Protein AF-A0A0J7YMT6-F1 (afdb_monomer_lite)

Radius of gyration: 27.45 Å; chains: 1; bounding box: 52×21×80 Å

Sequence (123 aa):
EVRFLPAPNWFGTATLNLTLDDHFNGGIGGFHVSEKVFNVTVQPHNQAPSLNSTHDSFSVLENGALGLGNHINFFDIDAADSDNVTLKFIANYGRFYYSFLPQTNASYASHSLTVYGPYSVKE

Organism: Beta vulgaris subsp. vulgaris (NCBI:txid3555)

pLDDT: mean 80.52, std 10.19, range [39.25, 95.44]

Foldseek 3Di:
DDDDDDDPQDFAKDKDKDKDWPVQVPPPDGTDIDIDIDIDGGDHDFDDKDKDAPDPDDDDDVVGDDDCPPRIDIDGPPDDPLDKDKDKAADPDDADDDDDDPQKDWDDDVRIIIIMGNNDDDD

Structure (mmCIF, N/CA/C/O backbone):
data_AF-A0A0J7YMT6-F1
#
_entry.id   AF-A0A0J7YMT6-F1
#
loop_
_atom_site.group_PDB
_atom_site.id
_atom_site.type_symbol
_atom_site.label_atom_id
_atom_site.label_alt_id
_atom_site.label_comp_id
_atom_site.label_asym_id
_atom_site.label_entity_id
_atom_site.label_seq_id
_atom_site.pdbx_PDB_ins_code
_atom_site.Cartn_x
_atom_site.Cartn_y
_atom_site.Cartn_z
_atom_site.occupancy
_atom_site.B_iso_or_equiv
_atom_site.auth_seq_id
_atom_site.auth_comp_id
_atom_site.auth_asym_id
_atom_site.auth_atom_id
_atom_site.pdbx_PDB_model_num
ATOM 1 N N . GLU A 1 1 ? 4.339 9.058 -34.263 1.00 74.00 1 GLU A N 1
ATOM 2 C CA . GLU A 1 1 ? 4.447 9.185 -32.794 1.00 74.00 1 GLU A CA 1
ATOM 3 C C . GLU A 1 1 ? 4.756 7.804 -32.231 1.00 74.00 1 GLU A C 1
ATOM 5 O O . GLU A 1 1 ? 4.113 6.855 -32.662 1.00 74.00 1 GLU A O 1
ATOM 10 N N . VAL A 1 2 ? 5.750 7.672 -31.351 1.00 78.06 2 VAL A N 1
ATOM 11 C CA . VAL A 1 2 ? 6.051 6.414 -30.643 1.00 78.06 2 VAL A CA 1
ATOM 12 C C . VAL A 1 2 ? 5.599 6.590 -29.199 1.00 78.06 2 VAL A C 1
ATOM 14 O O . VAL A 1 2 ? 5.946 7.591 -28.577 1.00 78.06 2 VAL A O 1
ATOM 17 N N . ARG A 1 3 ? 4.813 5.645 -28.676 1.00 84.19 3 ARG A N 1
ATOM 18 C CA . ARG A 1 3 ? 4.291 5.683 -27.303 1.00 84.19 3 ARG A CA 1
ATOM 19 C C . ARG A 1 3 ? 4.832 4.503 -26.505 1.00 84.19 3 ARG A C 1
ATOM 21 O O . ARG A 1 3 ? 4.755 3.369 -26.967 1.00 84.19 3 ARG A O 1
ATOM 28 N N . PHE A 1 4 ? 5.338 4.779 -25.307 1.00 85.94 4 PHE A N 1
ATOM 29 C CA . PHE A 1 4 ? 5.678 3.770 -24.307 1.00 85.94 4 PHE A CA 1
ATOM 30 C C . PHE A 1 4 ? 4.577 3.759 -23.243 1.00 85.94 4 PHE A C 1
ATOM 32 O O . PHE A 1 4 ? 4.341 4.773 -22.590 1.00 85.94 4 PHE A O 1
ATOM 39 N N . LEU A 1 5 ? 3.880 2.631 -23.114 1.00 89.94 5 LEU A N 1
ATOM 40 C CA . LEU A 1 5 ? 2.797 2.430 -22.153 1.00 89.94 5 LEU A CA 1
ATOM 41 C C . LEU A 1 5 ? 3.201 1.271 -21.232 1.00 89.94 5 LEU A C 1
ATOM 43 O O . LEU A 1 5 ? 3.007 0.114 -21.611 1.00 89.94 5 LEU A O 1
ATOM 47 N N . PRO A 1 6 ? 3.825 1.547 -20.073 1.00 89.38 6 PRO A N 1
ATOM 48 C CA . PRO A 1 6 ? 4.151 0.498 -19.118 1.00 89.38 6 PRO A CA 1
ATOM 49 C C . PRO A 1 6 ? 2.868 -0.141 -18.568 1.00 89.38 6 PRO A C 1
ATOM 51 O O . PRO A 1 6 ? 1.796 0.470 -18.579 1.00 89.38 6 PRO A O 1
ATOM 54 N N . ALA A 1 7 ? 2.977 -1.379 -18.078 1.00 91.12 7 ALA A N 1
ATOM 55 C CA . ALA A 1 7 ? 1.876 -2.008 -17.356 1.00 91.12 7 ALA A CA 1
ATOM 56 C C . ALA A 1 7 ? 1.510 -1.171 -16.111 1.00 91.12 7 ALA A C 1
ATOM 58 O O . ALA A 1 7 ? 2.384 -0.492 -15.560 1.00 91.12 7 ALA A O 1
ATOM 59 N N . PRO A 1 8 ? 0.249 -1.215 -15.642 1.00 87.94 8 PRO A N 1
ATOM 60 C CA . PRO A 1 8 ? -0.127 -0.557 -14.397 1.00 87.94 8 PRO A CA 1
ATOM 61 C C . PRO A 1 8 ? 0.828 -0.933 -13.256 1.00 87.94 8 PRO A C 1
ATOM 63 O O . PRO A 1 8 ? 1.137 -2.110 -13.073 1.00 87.94 8 PRO A O 1
ATOM 66 N N . ASN A 1 9 ? 1.279 0.072 -12.500 1.00 83.38 9 ASN A N 1
ATOM 67 C CA . ASN A 1 9 ? 2.174 -0.057 -11.338 1.00 83.38 9 ASN A CA 1
ATOM 68 C C . ASN A 1 9 ? 3.594 -0.570 -11.654 1.00 83.38 9 ASN A C 1
ATOM 70 O O . ASN A 1 9 ? 4.366 -0.866 -10.746 1.00 83.38 9 ASN A O 1
ATOM 74 N N . TRP A 1 10 ? 3.977 -0.653 -12.933 1.00 89.81 10 TRP A N 1
ATOM 75 C CA . TRP A 1 10 ? 5.355 -0.958 -13.307 1.00 89.81 10 TRP A CA 1
ATOM 76 C C . TRP A 1 10 ? 6.258 0.263 -13.109 1.00 89.81 10 TRP A C 1
ATOM 78 O O . TRP A 1 10 ? 5.970 1.352 -13.607 1.00 89.81 10 TRP A O 1
ATOM 88 N N . PHE A 1 11 ? 7.390 0.052 -12.445 1.00 90.06 11 PHE A N 1
ATOM 89 C CA . PHE A 1 11 ? 8.487 1.007 -12.318 1.00 90.06 11 PHE A CA 1
ATOM 90 C C . PHE A 1 11 ? 9.805 0.330 -12.706 1.00 90.06 11 PHE A C 1
ATOM 92 O O . PHE A 1 11 ? 9.946 -0.891 -12.621 1.00 90.06 11 PHE A O 1
ATOM 99 N N . GLY A 1 12 ? 10.779 1.120 -13.153 1.00 92.06 12 GLY A N 1
ATOM 100 C CA . GLY A 1 12 ? 12.068 0.614 -13.618 1.00 92.06 12 GLY A CA 1
ATOM 101 C C . GLY A 1 12 ? 12.535 1.266 -14.912 1.00 92.06 12 GLY A C 1
ATOM 102 O O . GLY A 1 12 ? 11.988 2.270 -15.367 1.00 92.06 12 GLY A O 1
ATOM 103 N N . THR A 1 13 ? 13.580 0.698 -15.511 1.00 95.44 13 THR A N 1
ATOM 104 C CA . THR A 1 13 ? 14.177 1.223 -16.745 1.00 95.44 13 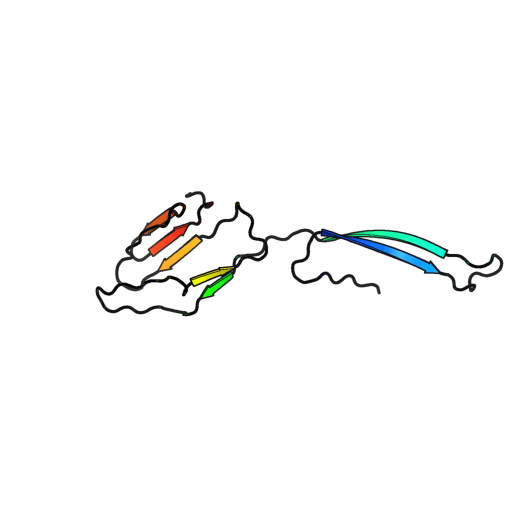THR A CA 1
ATOM 105 C C . THR A 1 13 ? 13.865 0.307 -17.921 1.00 95.44 13 THR A C 1
ATOM 107 O O . THR A 1 13 ? 14.175 -0.881 -17.884 1.00 95.44 13 THR A O 1
ATOM 110 N N . ALA A 1 14 ? 13.274 0.871 -18.972 1.00 94.00 14 ALA A N 1
ATOM 111 C CA . ALA A 1 14 ? 13.071 0.222 -20.259 1.00 94.00 14 ALA A CA 1
ATOM 112 C C . ALA A 1 14 ? 14.101 0.741 -21.269 1.00 94.00 14 ALA A C 1
ATOM 114 O O . ALA A 1 14 ? 14.314 1.949 -21.385 1.00 94.00 14 ALA A O 1
ATOM 115 N N . THR A 1 15 ? 14.723 -0.165 -22.018 1.00 93.94 15 THR A N 1
ATOM 116 C CA . THR A 1 15 ? 15.665 0.180 -23.088 1.00 93.94 15 THR A CA 1
ATOM 117 C C . THR A 1 15 ? 14.965 0.067 -24.437 1.00 93.94 15 THR A C 1
ATOM 119 O O . THR A 1 15 ? 14.439 -0.986 -24.790 1.00 93.94 15 THR A O 1
ATOM 122 N N . LEU A 1 16 ? 14.960 1.161 -25.194 1.00 90.62 16 LEU A N 1
ATOM 123 C CA . LEU A 1 16 ? 14.404 1.254 -26.538 1.00 90.62 16 LEU A CA 1
ATOM 124 C C . LEU A 1 16 ? 15.553 1.320 -27.546 1.00 90.62 16 LEU A C 1
ATOM 126 O O . LEU A 1 16 ? 16.364 2.244 -27.486 1.00 90.62 16 LEU A O 1
ATOM 130 N N . ASN A 1 17 ? 15.606 0.365 -28.475 1.00 92.56 17 ASN A N 1
ATOM 131 C CA . ASN A 1 17 ? 16.487 0.437 -29.638 1.00 92.56 17 ASN A CA 1
ATOM 132 C C . ASN A 1 17 ? 15.691 0.967 -30.836 1.00 92.56 17 ASN A C 1
ATOM 134 O O . ASN A 1 17 ? 14.697 0.362 -31.237 1.00 92.56 17 ASN A O 1
ATOM 138 N N . LEU A 1 18 ? 16.104 2.109 -31.376 1.00 90.12 18 LEU A N 1
ATOM 139 C CA . LEU A 1 18 ? 15.541 2.696 -32.581 1.00 90.12 18 LEU A CA 1
ATOM 140 C C . LEU A 1 18 ? 16.470 2.397 -33.751 1.00 90.12 18 LEU A C 1
ATOM 142 O O . LEU A 1 18 ? 17.584 2.913 -33.795 1.00 90.12 18 LEU A O 1
ATOM 146 N N . THR A 1 19 ? 15.969 1.638 -34.716 1.00 91.12 19 THR A N 1
ATOM 147 C CA . THR A 1 19 ? 16.626 1.423 -36.003 1.00 91.12 19 THR A CA 1
ATOM 148 C C . THR A 1 19 ? 15.957 2.318 -37.041 1.00 91.12 19 THR A C 1
ATOM 150 O O . THR A 1 19 ? 14.741 2.259 -37.232 1.00 91.12 19 THR A O 1
ATOM 153 N N . LEU A 1 20 ? 16.742 3.178 -37.682 1.00 86.94 20 LEU A N 1
ATOM 154 C CA . LEU A 1 20 ? 16.335 3.995 -38.815 1.00 86.94 20 LEU A CA 1
ATOM 155 C C . LEU A 1 20 ? 16.964 3.398 -40.073 1.00 86.94 20 LEU A C 1
ATOM 157 O O . LEU A 1 20 ? 18.186 3.309 -40.157 1.00 86.94 20 LEU A O 1
ATOM 161 N N . ASP A 1 21 ? 16.130 3.005 -41.024 1.00 87.19 21 ASP A N 1
ATOM 162 C CA . ASP A 1 21 ? 16.534 2.422 -42.301 1.00 87.19 21 ASP A CA 1
ATOM 163 C C . ASP A 1 21 ? 16.014 3.326 -43.424 1.00 87.19 21 ASP A C 1
ATOM 165 O O . ASP A 1 21 ? 14.833 3.688 -43.442 1.00 87.19 21 ASP A O 1
ATOM 169 N N . ASP A 1 22 ? 16.904 3.745 -44.326 1.00 85.38 22 ASP A N 1
ATOM 170 C CA . ASP A 1 22 ? 16.558 4.622 -45.445 1.00 85.38 22 ASP A CA 1
ATOM 171 C C . ASP A 1 22 ? 15.948 3.883 -46.649 1.00 85.38 22 ASP A C 1
ATOM 173 O O . ASP A 1 22 ? 15.589 4.529 -47.636 1.00 85.38 22 ASP A O 1
ATOM 177 N N . HIS A 1 23 ? 15.784 2.556 -46.574 1.00 81.50 23 HIS A N 1
ATOM 178 C CA . HIS A 1 23 ? 15.162 1.695 -47.584 1.00 81.50 23 HIS A CA 1
ATOM 179 C C . HIS A 1 23 ? 15.707 1.949 -49.005 1.00 81.50 23 HIS A C 1
ATOM 181 O O . HIS A 1 23 ? 14.956 1.895 -49.980 1.00 81.50 23 HIS A O 1
ATOM 187 N N . PHE A 1 24 ? 17.009 2.231 -49.141 1.00 73.25 24 PHE A N 1
ATOM 188 C CA . PHE A 1 24 ? 17.668 2.573 -50.416 1.00 73.25 24 PHE A CA 1
ATOM 189 C C . PHE A 1 24 ? 17.207 3.894 -51.056 1.00 73.25 24 PHE A C 1
ATOM 191 O O . PHE A 1 24 ? 17.513 4.165 -52.219 1.00 73.25 24 PHE A O 1
ATOM 198 N N . ASN A 1 25 ? 16.501 4.750 -50.319 1.00 68.62 25 ASN A N 1
ATOM 199 C CA . ASN A 1 25 ? 15.936 5.991 -50.846 1.00 68.62 25 ASN A CA 1
ATOM 200 C C . ASN A 1 25 ? 16.876 7.209 -50.677 1.00 68.62 25 ASN A C 1
ATOM 202 O O . ASN A 1 25 ? 16.473 8.339 -50.948 1.00 68.62 25 ASN A O 1
ATOM 206 N N . GLY A 1 26 ? 18.121 6.995 -50.226 1.00 62.62 26 GLY A N 1
ATOM 207 C CA . GLY A 1 26 ? 19.093 8.038 -49.859 1.00 62.62 26 GLY A CA 1
ATOM 208 C C . GLY A 1 26 ? 19.958 8.618 -50.991 1.00 62.62 26 GLY A C 1
ATOM 209 O O . GLY A 1 26 ? 20.763 9.514 -50.742 1.00 62.62 26 GLY A O 1
ATOM 210 N N . GLY A 1 27 ? 19.809 8.155 -52.237 1.00 68.31 27 GLY A N 1
ATOM 211 C CA . GLY A 1 27 ? 20.664 8.570 -53.360 1.00 68.31 27 GLY A CA 1
ATOM 212 C C . GLY A 1 27 ? 21.949 7.735 -53.502 1.00 68.31 27 GLY A C 1
ATOM 213 O O . GLY A 1 27 ? 22.024 6.602 -53.033 1.00 68.31 27 GLY A O 1
ATOM 214 N N . ILE A 1 28 ? 22.954 8.257 -54.219 1.00 62.41 28 ILE A N 1
ATOM 215 C CA . ILE A 1 28 ? 24.202 7.531 -54.537 1.00 62.41 28 ILE A CA 1
ATOM 216 C C . ILE A 1 28 ? 24.968 7.227 -53.237 1.00 62.41 28 ILE A C 1
ATOM 218 O O . ILE A 1 28 ? 25.449 8.148 -52.586 1.00 62.41 28 ILE A O 1
ATOM 222 N N . GLY A 1 29 ? 25.108 5.947 -52.877 1.00 67.00 29 GLY A N 1
ATOM 223 C CA . GLY A 1 29 ? 25.833 5.528 -51.666 1.00 67.00 29 GLY A CA 1
ATOM 224 C C . GLY A 1 29 ? 25.418 4.170 -51.093 1.00 67.00 29 GLY A C 1
ATOM 225 O O . GLY A 1 29 ? 26.217 3.538 -50.411 1.00 67.00 29 GLY A O 1
ATOM 226 N N . GLY A 1 30 ? 24.227 3.674 -51.443 1.00 66.50 30 GLY A N 1
ATOM 227 C CA . GLY A 1 30 ? 23.732 2.369 -50.992 1.00 66.50 30 GLY A CA 1
ATOM 228 C C . GLY A 1 30 ? 22.837 2.455 -49.752 1.00 66.50 30 GLY A C 1
ATOM 229 O O . GLY A 1 30 ? 22.328 3.518 -49.420 1.00 66.50 30 GLY A O 1
ATOM 230 N N . PHE A 1 31 ? 22.612 1.299 -49.131 1.00 73.81 31 PHE A N 1
ATOM 231 C CA . PHE A 1 31 ? 21.758 1.089 -47.958 1.00 73.81 31 PHE A CA 1
ATOM 232 C C . PHE A 1 31 ? 22.377 1.681 -46.687 1.00 73.81 31 PHE A C 1
ATOM 234 O O . PHE A 1 31 ? 23.509 1.319 -46.353 1.00 73.81 31 PHE A O 1
ATOM 241 N N . HIS A 1 32 ? 21.639 2.520 -45.951 1.00 81.62 32 HIS A N 1
ATOM 242 C CA . HIS A 1 32 ? 22.091 3.028 -44.654 1.00 81.62 32 HIS A CA 1
ATOM 243 C C . HIS A 1 32 ? 21.124 2.673 -43.527 1.00 81.62 32 HIS A C 1
ATOM 245 O O . HIS A 1 32 ? 19.933 2.975 -43.572 1.00 81.62 32 HIS A O 1
ATOM 251 N N . VAL A 1 33 ? 21.694 2.110 -42.461 1.00 86.31 33 VAL A N 1
ATOM 252 C CA . VAL A 1 33 ? 21.009 1.857 -41.194 1.00 86.31 33 VAL A CA 1
ATOM 253 C C . VAL A 1 33 ? 21.695 2.655 -40.098 1.00 86.31 33 VAL A C 1
ATOM 255 O O . VAL A 1 33 ? 22.921 2.649 -39.983 1.00 86.31 33 VAL A O 1
ATOM 258 N N . SER A 1 34 ? 20.901 3.338 -39.280 1.00 88.75 34 SER A N 1
ATOM 259 C CA . SER A 1 34 ? 21.353 4.004 -38.064 1.00 88.75 34 SER A CA 1
ATOM 260 C C . SER A 1 34 ? 20.627 3.421 -36.864 1.00 88.75 34 SER A C 1
ATOM 262 O O . SER A 1 34 ? 19.410 3.258 -36.889 1.00 88.75 34 SER A O 1
ATOM 264 N N . GLU A 1 35 ? 21.367 3.127 -35.802 1.00 93.12 35 GLU A N 1
ATOM 265 C CA . GLU A 1 35 ? 20.805 2.642 -34.548 1.00 93.12 35 GLU A CA 1
ATOM 266 C C . GLU A 1 35 ? 20.996 3.675 -33.444 1.00 93.12 35 GLU A C 1
ATOM 268 O O . GLU A 1 35 ? 22.038 4.331 -33.343 1.00 93.12 35 GLU A O 1
ATOM 273 N N . LYS A 1 36 ? 19.985 3.813 -32.588 1.00 92.56 36 LYS A N 1
ATOM 274 C CA . LYS A 1 36 ? 20.068 4.649 -31.399 1.00 92.56 36 LYS A CA 1
ATOM 275 C C . LYS A 1 36 ? 19.346 4.010 -30.228 1.00 92.56 36 LYS A C 1
ATOM 277 O O . LYS A 1 36 ? 18.167 3.683 -30.307 1.00 92.56 36 LYS A O 1
ATOM 282 N N . VAL A 1 37 ? 20.055 3.921 -29.110 1.00 93.00 37 VAL A N 1
ATOM 283 C CA . VAL A 1 37 ? 19.520 3.395 -27.857 1.00 93.00 37 VAL A CA 1
ATOM 284 C C . VAL A 1 37 ? 19.059 4.543 -26.964 1.00 93.00 37 VAL A C 1
ATOM 286 O O . VAL A 1 37 ? 19.771 5.533 -26.784 1.00 93.00 37 VAL A O 1
ATOM 289 N N . PHE A 1 38 ? 17.873 4.397 -26.385 1.00 91.56 38 PHE A N 1
ATOM 290 C CA . PHE A 1 38 ? 17.310 5.306 -25.395 1.00 91.56 38 PHE A CA 1
ATOM 291 C C . PHE A 1 38 ? 16.870 4.516 -24.168 1.00 91.56 38 PHE A C 1
ATOM 293 O O . PHE A 1 38 ? 16.248 3.466 -24.296 1.00 91.56 38 PHE A O 1
ATOM 300 N N . ASN A 1 39 ? 17.142 5.046 -22.979 1.00 94.19 39 ASN A N 1
ATOM 301 C CA . ASN A 1 39 ? 16.612 4.497 -21.736 1.00 94.19 39 ASN A CA 1
ATOM 302 C C . ASN A 1 39 ? 15.450 5.365 -21.256 1.00 94.19 39 ASN A C 1
ATOM 304 O O . ASN A 1 39 ? 15.570 6.588 -21.185 1.00 94.19 39 ASN A O 1
ATOM 308 N N . VAL A 1 40 ? 14.337 4.723 -20.920 1.00 92.38 40 VAL A N 1
ATOM 309 C CA . VAL A 1 40 ? 13.160 5.341 -20.312 1.00 92.38 40 VAL A CA 1
ATOM 310 C C . VAL A 1 40 ? 13.068 4.835 -18.884 1.00 92.38 40 VAL A C 1
ATOM 312 O O . VAL A 1 40 ? 12.863 3.644 -18.666 1.00 92.38 40 VAL A O 1
ATOM 315 N N . THR A 1 41 ? 13.225 5.727 -17.912 1.00 93.56 41 THR A N 1
ATOM 316 C CA . THR A 1 41 ? 13.083 5.383 -16.495 1.00 93.56 41 THR A CA 1
ATOM 317 C C . THR A 1 41 ? 11.720 5.828 -15.988 1.00 93.56 41 THR A C 1
ATOM 319 O O . THR A 1 41 ? 11.391 7.012 -16.036 1.00 93.56 41 THR A O 1
ATOM 322 N N . VAL A 1 42 ? 10.947 4.876 -15.472 1.00 92.38 42 VAL A N 1
ATOM 323 C CA . VAL A 1 42 ? 9.708 5.115 -14.732 1.00 92.38 42 VAL A CA 1
ATOM 324 C C . VAL A 1 42 ? 10.044 5.065 -13.249 1.00 92.38 42 VAL A C 1
ATOM 326 O O . VAL A 1 42 ? 10.508 4.042 -12.746 1.00 92.38 42 VAL A O 1
ATOM 329 N N . GLN A 1 43 ? 9.859 6.195 -12.571 1.00 89.94 43 GLN A N 1
ATOM 330 C CA . GLN A 1 43 ? 10.111 6.305 -11.137 1.00 89.94 43 GLN A CA 1
ATOM 331 C C . GLN A 1 43 ? 9.016 5.571 -10.351 1.00 89.94 43 GLN A C 1
ATOM 333 O O . GLN A 1 43 ? 7.851 5.646 -10.752 1.00 89.94 43 GLN A O 1
ATOM 338 N N . PRO A 1 44 ? 9.359 4.888 -9.245 1.00 84.75 44 PRO A N 1
ATOM 339 C CA . PRO A 1 44 ? 8.352 4.372 -8.330 1.00 84.75 44 PRO A CA 1
ATOM 340 C C . PRO A 1 44 ? 7.585 5.541 -7.703 1.00 84.75 44 PRO A C 1
ATOM 342 O O . PRO A 1 44 ? 8.152 6.601 -7.428 1.00 84.75 44 PRO A O 1
ATOM 345 N N . HIS A 1 45 ? 6.291 5.347 -7.480 1.00 86.12 45 HIS A N 1
ATOM 346 C CA . HIS A 1 45 ? 5.436 6.315 -6.811 1.00 86.12 45 HIS A CA 1
ATOM 347 C C . HIS A 1 45 ? 4.662 5.590 -5.720 1.00 86.12 45 HIS A C 1
ATOM 349 O O . HIS A 1 45 ? 3.852 4.734 -6.057 1.00 86.12 45 HIS A O 1
ATOM 355 N N . ASN A 1 46 ? 4.874 5.997 -4.465 1.00 84.69 46 ASN A N 1
ATOM 356 C CA . ASN A 1 46 ? 4.211 5.408 -3.305 1.00 84.69 46 ASN A CA 1
ATOM 357 C C . ASN A 1 46 ? 2.690 5.389 -3.494 1.00 84.69 46 ASN A C 1
ATOM 359 O O . ASN A 1 46 ? 2.079 6.454 -3.665 1.00 84.69 46 ASN A O 1
ATOM 363 N N . GLN A 1 47 ? 2.073 4.216 -3.462 1.00 84.62 47 GLN A N 1
ATOM 364 C CA . GLN A 1 47 ? 0.626 4.080 -3.533 1.00 84.62 47 GLN A CA 1
ATOM 365 C C . GLN A 1 47 ? 0.045 4.076 -2.117 1.00 84.62 47 GLN A C 1
ATOM 367 O O . GLN A 1 47 ? 0.736 3.884 -1.123 1.00 84.62 47 GLN A O 1
ATOM 372 N N . ALA A 1 48 ? -1.214 4.498 -2.003 1.00 83.69 48 ALA A N 1
ATOM 373 C CA . ALA A 1 48 ? -1.885 4.506 -0.713 1.00 83.69 48 ALA A CA 1
ATOM 374 C C . ALA A 1 48 ? -2.491 3.120 -0.462 1.00 83.69 48 ALA A C 1
ATOM 376 O O . ALA A 1 48 ? -3.053 2.538 -1.401 1.00 83.69 48 ALA A O 1
ATOM 377 N N . PRO A 1 49 ? -2.510 2.647 0.793 1.00 87.50 49 PRO A N 1
ATOM 378 C CA . PRO A 1 49 ? -3.147 1.388 1.114 1.00 87.50 49 PRO A CA 1
ATOM 379 C C . PRO A 1 49 ? -4.649 1.485 0.857 1.00 87.50 49 PRO A C 1
ATOM 381 O O . PRO A 1 49 ? -5.309 2.485 1.155 1.00 87.50 49 PRO A O 1
ATOM 384 N N . SER A 1 50 ? -5.211 0.403 0.335 1.00 87.12 50 SER A N 1
ATOM 385 C CA . SER A 1 50 ? -6.645 0.243 0.126 1.00 87.12 50 SER A CA 1
ATOM 386 C C . SER A 1 50 ? -7.261 -0.590 1.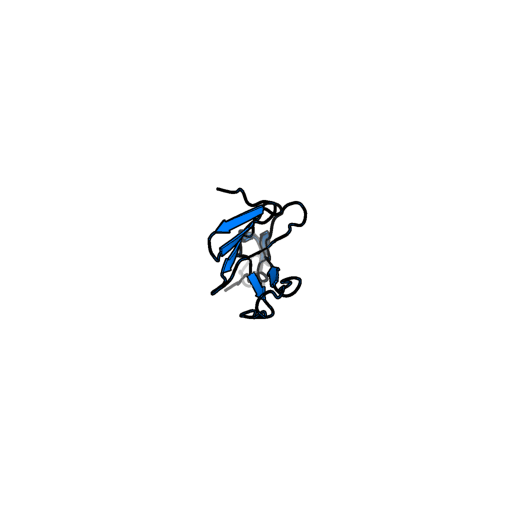249 1.00 87.12 50 SER A C 1
ATOM 388 O O . SER A 1 50 ? -6.730 -1.631 1.643 1.00 87.12 50 SER A O 1
ATOM 390 N N . LEU A 1 51 ? -8.397 -0.125 1.774 1.00 86.06 51 LEU A N 1
ATOM 391 C CA . LEU A 1 51 ? -9.232 -0.884 2.701 1.00 86.06 51 LEU A CA 1
ATOM 392 C C . LEU A 1 51 ? -10.243 -1.703 1.897 1.00 86.06 51 LEU A C 1
ATOM 394 O O . LEU A 1 51 ? -11.051 -1.145 1.157 1.00 86.06 51 LEU A O 1
ATOM 398 N N . ASN A 1 52 ? -10.240 -3.013 2.103 1.00 85.44 52 ASN A N 1
ATOM 399 C CA . ASN A 1 52 ? -11.277 -3.909 1.625 1.00 85.44 52 ASN A CA 1
ATOM 400 C C . ASN A 1 52 ? -12.108 -4.392 2.820 1.00 85.44 52 ASN A C 1
ATOM 402 O O . ASN A 1 52 ? -11.645 -5.198 3.633 1.00 85.44 52 ASN A O 1
ATOM 406 N N . SER A 1 53 ? -13.330 -3.872 2.934 1.00 85.88 53 SER A N 1
ATOM 407 C CA . SER A 1 53 ? -14.290 -4.286 3.954 1.00 85.88 53 SER A CA 1
ATOM 408 C C . SER A 1 53 ? -15.468 -4.998 3.309 1.00 85.88 53 SER A C 1
ATOM 410 O O . SER A 1 53 ? -15.992 -4.566 2.287 1.00 85.88 53 SER A O 1
ATOM 412 N N . THR A 1 54 ? -15.927 -6.070 3.946 1.00 84.69 54 THR A N 1
ATOM 413 C CA . THR A 1 54 ? -17.165 -6.762 3.540 1.00 84.69 54 THR A CA 1
ATOM 414 C C . THR A 1 54 ? -18.432 -6.030 3.991 1.00 84.69 54 THR A C 1
ATOM 416 O O . THR A 1 54 ? -19.523 -6.383 3.550 1.00 84.69 54 THR A O 1
ATOM 419 N N . HIS A 1 55 ? -18.298 -5.042 4.882 1.00 84.69 55 HIS A N 1
ATOM 420 C CA . HIS A 1 55 ? -19.407 -4.309 5.489 1.00 84.69 55 HIS A CA 1
ATOM 421 C C . HIS A 1 55 ? -19.064 -2.826 5.670 1.00 84.69 55 HIS A C 1
ATOM 423 O O . HIS A 1 55 ? -17.954 -2.487 6.086 1.00 84.69 55 HIS A O 1
ATOM 429 N N . ASP A 1 56 ? -20.045 -1.950 5.453 1.00 83.00 56 ASP A N 1
ATOM 430 C CA . ASP A 1 56 ? -19.910 -0.509 5.723 1.00 83.00 56 ASP A CA 1
ATOM 431 C C . ASP A 1 56 ? -20.082 -0.174 7.211 1.00 83.00 56 ASP A C 1
ATOM 433 O O . ASP A 1 56 ? -19.599 0.843 7.705 1.00 83.00 56 ASP A O 1
ATOM 437 N N . SE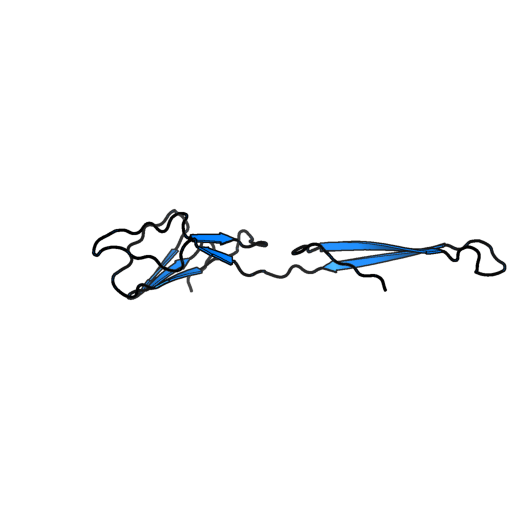R A 1 57 ? -20.798 -1.028 7.945 1.00 83.88 57 SER A N 1
ATOM 438 C CA . SER A 1 57 ? -21.021 -0.880 9.379 1.00 83.88 57 SER A CA 1
ATOM 439 C C . SER A 1 57 ? -21.261 -2.230 10.038 1.00 83.88 57 SER A C 1
ATOM 441 O O . SER A 1 57 ? -21.671 -3.196 9.394 1.00 83.88 57 SER A O 1
ATOM 443 N N . PHE A 1 58 ? -21.021 -2.278 11.344 1.00 83.88 58 PHE A N 1
ATOM 444 C CA . PHE A 1 58 ? -21.299 -3.445 12.163 1.00 83.88 58 PHE A CA 1
ATOM 445 C C . PHE A 1 58 ? -22.259 -3.065 13.287 1.00 83.88 58 PHE A C 1
ATOM 447 O O . PHE A 1 58 ? -22.111 -2.016 13.914 1.00 83.88 58 PHE A O 1
ATOM 454 N N . SER A 1 59 ? -23.219 -3.942 13.569 1.00 85.19 59 SER A N 1
ATOM 455 C CA . SER A 1 59 ? -24.116 -3.832 14.718 1.00 85.19 59 SER A CA 1
ATOM 456 C C . SER A 1 59 ? -23.929 -5.034 15.629 1.00 85.19 59 SER A C 1
ATOM 458 O O . SER A 1 59 ? -23.858 -6.168 15.158 1.00 85.19 59 SER A O 1
ATOM 460 N N . VAL A 1 60 ? -23.908 -4.794 16.931 1.00 85.19 60 VAL A N 1
ATOM 461 C CA . VAL A 1 60 ? -23.865 -5.840 17.948 1.00 85.19 60 VAL A CA 1
ATOM 462 C C . VAL A 1 60 ? -24.940 -5.546 18.986 1.00 85.19 60 VAL A C 1
ATOM 464 O O . VAL A 1 60 ? -25.254 -4.383 19.244 1.00 85.19 60 VAL A O 1
ATOM 467 N N . LEU A 1 61 ? -25.535 -6.597 19.550 1.00 85.94 61 LEU A N 1
ATOM 468 C CA . LEU A 1 61 ? -26.433 -6.452 20.693 1.00 85.94 61 LEU A CA 1
ATOM 469 C C . LEU A 1 61 ? -25.677 -5.847 21.881 1.00 85.94 61 LEU A C 1
ATOM 471 O O . LEU A 1 61 ? -24.453 -5.974 21.983 1.00 85.94 61 LEU A O 1
ATOM 475 N N . GLU A 1 62 ? -26.406 -5.218 22.801 1.00 81.62 62 GLU A N 1
ATOM 476 C CA . GLU A 1 62 ? -25.801 -4.758 24.049 1.00 81.62 62 GLU A CA 1
ATOM 477 C C . GLU A 1 62 ? -25.103 -5.921 24.769 1.00 81.62 62 GLU A C 1
ATOM 479 O O . GLU A 1 62 ? -25.612 -7.042 24.816 1.00 81.62 62 GLU A O 1
ATOM 484 N N . ASN A 1 63 ? -23.902 -5.661 25.290 1.00 79.94 63 ASN A N 1
ATOM 485 C CA . ASN A 1 63 ? -23.034 -6.660 25.925 1.00 79.94 63 ASN A CA 1
ATOM 486 C C . ASN A 1 63 ? -22.607 -7.834 25.019 1.00 79.94 63 ASN A C 1
ATOM 488 O O . ASN A 1 63 ? -22.010 -8.796 25.503 1.00 79.94 63 ASN A O 1
ATOM 492 N N . GLY A 1 64 ? -2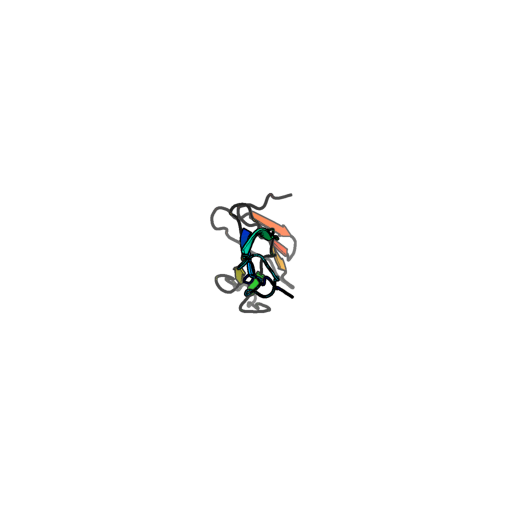2.879 -7.769 23.714 1.00 78.12 64 GLY A N 1
ATOM 493 C CA . GLY A 1 64 ? -22.361 -8.716 22.738 1.00 78.12 64 GLY A CA 1
ATOM 494 C C . GLY A 1 64 ? -20.920 -8.394 22.334 1.00 78.12 64 GLY A C 1
ATOM 495 O O . GLY A 1 64 ? -20.474 -7.248 22.394 1.00 78.12 64 GLY A O 1
ATOM 496 N N . ALA A 1 65 ? -20.191 -9.416 21.889 1.00 78.06 65 ALA A N 1
ATOM 497 C CA . ALA A 1 65 ? -18.859 -9.263 21.312 1.00 78.06 65 ALA A CA 1
ATOM 498 C C . ALA A 1 65 ? -18.934 -9.273 19.779 1.00 78.06 65 ALA A C 1
ATOM 500 O O . ALA A 1 65 ? -19.651 -10.084 19.194 1.00 78.06 65 ALA A O 1
ATOM 501 N N . LEU A 1 66 ? -18.156 -8.401 19.134 1.00 78.75 66 LEU A N 1
ATOM 502 C CA . LEU A 1 66 ? -17.990 -8.368 17.683 1.00 78.75 66 LEU A CA 1
ATOM 503 C C . LEU A 1 66 ? -16.541 -8.706 17.323 1.00 78.75 66 LEU A C 1
ATOM 505 O O . LEU A 1 66 ? -15.619 -7.973 17.677 1.00 78.75 66 LEU A O 1
ATOM 509 N N . GLY A 1 67 ? -16.344 -9.803 16.594 1.00 78.06 67 GLY A N 1
ATOM 510 C CA . GLY A 1 67 ? -15.053 -10.155 16.009 1.00 78.06 67 GLY A CA 1
ATOM 511 C C . GLY A 1 67 ? -14.900 -9.539 14.621 1.00 78.06 67 GLY A C 1
ATOM 512 O O . GLY A 1 67 ? -15.625 -9.911 13.702 1.00 78.06 67 GLY A O 1
ATOM 513 N N . LEU A 1 68 ? -13.944 -8.623 14.452 1.00 75.19 68 LEU A N 1
ATOM 514 C CA . LEU A 1 68 ? -13.717 -7.966 13.159 1.00 75.19 68 LEU A CA 1
ATOM 515 C C . LEU A 1 68 ? -12.962 -8.849 12.156 1.00 75.19 68 LEU A C 1
ATOM 517 O O . LEU A 1 68 ? -13.233 -8.731 10.971 1.00 75.19 68 LEU A O 1
ATOM 521 N N . GLY A 1 69 ? -12.133 -9.791 12.623 1.00 73.62 69 GLY A N 1
ATOM 522 C CA . GLY A 1 69 ? -11.543 -10.898 11.848 1.00 73.62 69 GLY A CA 1
ATOM 523 C C . GLY A 1 69 ? -11.312 -10.632 10.352 1.00 73.62 69 GLY A C 1
ATOM 524 O O . GLY A 1 69 ? -10.766 -9.604 9.968 1.00 73.62 69 GLY A O 1
ATOM 525 N N . ASN A 1 70 ? -11.779 -11.557 9.509 1.00 72.88 70 ASN A N 1
ATOM 526 C CA . ASN A 1 70 ? -11.633 -11.495 8.047 1.00 72.88 70 ASN A CA 1
ATOM 527 C C . ASN A 1 70 ? -12.540 -10.448 7.372 1.00 72.88 70 ASN A C 1
ATOM 529 O O . ASN A 1 70 ? -12.591 -10.394 6.143 1.00 72.88 70 ASN A O 1
ATOM 533 N N . HIS A 1 71 ? -13.300 -9.654 8.134 1.00 81.25 71 HIS A N 1
ATOM 534 C CA . HIS A 1 71 ? -14.217 -8.672 7.556 1.00 81.25 71 HIS A CA 1
ATOM 535 C C . HIS A 1 71 ? -13.496 -7.421 7.067 1.00 81.25 71 HIS A C 1
ATOM 537 O O . HIS A 1 71 ? -14.059 -6.717 6.232 1.00 81.25 71 HIS A O 1
ATOM 543 N N . ILE A 1 72 ? -12.291 -7.164 7.581 1.00 82.56 72 ILE A N 1
ATOM 544 C CA . ILE A 1 72 ? -11.468 -5.996 7.283 1.00 82.56 72 ILE A CA 1
ATOM 545 C C . ILE A 1 72 ? -10.101 -6.500 6.828 1.00 82.56 72 ILE A C 1
ATOM 547 O O . ILE A 1 72 ? -9.364 -7.095 7.610 1.00 82.56 72 ILE A O 1
ATOM 551 N N . ASN A 1 73 ? -9.765 -6.246 5.568 1.00 81.88 73 ASN A N 1
ATOM 552 C CA . ASN A 1 73 ? -8.472 -6.581 4.986 1.00 81.88 73 ASN A CA 1
ATOM 553 C C . ASN A 1 73 ? -7.885 -5.340 4.314 1.00 81.88 73 ASN A C 1
ATOM 555 O O . ASN A 1 73 ? -8.621 -4.458 3.873 1.00 81.88 73 ASN A O 1
ATOM 559 N N . PHE A 1 74 ? -6.563 -5.289 4.207 1.00 81.75 74 PHE A N 1
ATOM 560 C CA . PHE A 1 74 ? -5.860 -4.199 3.539 1.00 81.75 74 PHE A CA 1
ATOM 561 C C . PHE A 1 74 ? -4.999 -4.754 2.428 1.00 81.75 74 PHE A C 1
ATOM 563 O O . PHE A 1 74 ? -4.495 -5.874 2.519 1.00 81.75 74 PHE A O 1
ATOM 570 N N . PHE A 1 75 ? -4.838 -3.953 1.391 1.00 83.94 75 PHE A N 1
ATOM 571 C CA . PHE A 1 75 ? -3.920 -4.245 0.314 1.00 83.94 75 PHE A CA 1
ATOM 572 C C . PHE A 1 75 ? -3.215 -2.965 -0.088 1.00 83.94 75 PHE A C 1
ATOM 574 O O . PHE A 1 75 ? -3.869 -1.954 -0.349 1.00 83.94 75 PHE A O 1
ATOM 581 N N . ASP A 1 76 ? -1.898 -3.040 -0.157 1.00 86.81 76 ASP A N 1
ATOM 582 C CA . ASP A 1 76 ? -1.069 -2.013 -0.752 1.00 86.81 76 ASP A CA 1
ATOM 583 C C . ASP A 1 76 ? -0.152 -2.686 -1.771 1.00 86.81 76 ASP A C 1
ATOM 585 O O . ASP A 1 76 ? 0.397 -3.759 -1.514 1.00 86.81 76 ASP A O 1
ATOM 589 N N . ILE A 1 77 ? -0.082 -2.115 -2.964 1.00 85.19 77 ILE A N 1
ATOM 590 C CA . ILE A 1 77 ? 0.534 -2.763 -4.123 1.00 85.19 77 ILE A CA 1
ATOM 591 C C . ILE A 1 77 ? 2.051 -2.582 -4.157 1.00 85.19 77 ILE A C 1
ATOM 593 O O . ILE A 1 77 ? 2.747 -3.373 -4.793 1.00 85.19 77 ILE A O 1
ATOM 597 N N . ASP A 1 78 ? 2.556 -1.579 -3.451 1.00 85.44 78 ASP A N 1
ATOM 598 C CA . ASP A 1 78 ? 3.973 -1.304 -3.266 1.0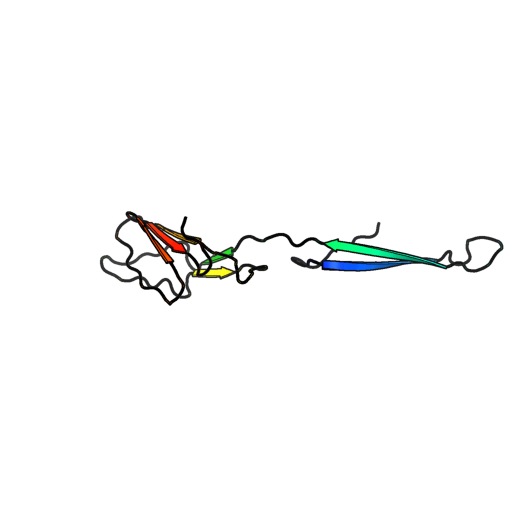0 85.44 78 ASP A CA 1
ATOM 599 C C . ASP A 1 78 ? 4.384 -1.314 -1.787 1.00 85.44 78 ASP A C 1
ATOM 601 O O . ASP A 1 78 ? 5.429 -0.765 -1.447 1.00 85.44 78 ASP A O 1
ATOM 605 N N . ALA A 1 79 ? 3.619 -2.020 -0.938 1.00 85.00 79 ALA A N 1
ATOM 606 C CA . ALA A 1 79 ? 3.963 -2.233 0.467 1.00 85.00 79 ALA A CA 1
ATOM 607 C C . ALA A 1 79 ? 5.401 -2.749 0.642 1.00 85.00 79 ALA A C 1
ATOM 609 O O . ALA A 1 79 ? 5.766 -3.824 0.153 1.00 85.00 79 ALA A O 1
ATOM 610 N N . ALA A 1 80 ? 6.183 -2.013 1.422 1.00 82.81 80 ALA A N 1
ATOM 611 C CA . ALA A 1 80 ? 7.494 -2.396 1.919 1.00 82.81 80 ALA A CA 1
ATOM 612 C C . ALA A 1 80 ? 7.437 -2.833 3.394 1.00 82.81 80 ALA A C 1
ATOM 614 O O . ALA A 1 80 ? 6.530 -2.473 4.143 1.00 82.81 80 ALA A O 1
ATOM 615 N N . ASP A 1 81 ? 8.464 -3.557 3.854 1.00 75.62 81 ASP A N 1
ATOM 616 C CA . ASP A 1 81 ? 8.560 -4.046 5.242 1.00 75.62 81 ASP A CA 1
ATOM 617 C C . ASP A 1 81 ? 8.562 -2.925 6.299 1.00 75.62 81 ASP A C 1
ATOM 619 O O . ASP A 1 81 ? 8.327 -3.189 7.471 1.00 75.62 81 ASP A O 1
ATOM 623 N N . SER A 1 82 ? 8.861 -1.680 5.921 1.00 75.94 82 SER A N 1
ATOM 624 C CA . SER A 1 82 ? 8.839 -0.519 6.822 1.00 75.94 82 SER A CA 1
ATOM 625 C C . SER A 1 82 ? 7.524 0.256 6.803 1.00 75.94 82 SER A C 1
ATOM 627 O O . SER A 1 82 ? 7.377 1.212 7.570 1.00 75.94 82 SER A O 1
ATOM 629 N N . ASP A 1 83 ? 6.595 -0.107 5.923 1.00 78.88 83 ASP A N 1
ATOM 630 C CA . ASP A 1 83 ? 5.358 0.637 5.760 1.00 78.88 83 ASP A CA 1
ATOM 631 C C . ASP A 1 83 ? 4.416 0.386 6.921 1.00 78.88 83 ASP A C 1
ATOM 633 O O . ASP A 1 83 ? 4.456 -0.628 7.628 1.00 78.88 83 ASP A O 1
ATOM 637 N N . ASN A 1 84 ? 3.559 1.370 7.152 1.00 78.94 84 ASN A N 1
ATOM 638 C CA . ASN A 1 84 ? 2.700 1.375 8.307 1.00 78.94 84 ASN A CA 1
ATOM 639 C C . ASN A 1 84 ? 1.252 1.635 7.905 1.00 78.94 84 ASN A C 1
ATOM 641 O O . ASN A 1 84 ? 0.957 2.358 6.957 1.00 78.94 84 ASN A O 1
ATOM 645 N N . VAL A 1 85 ? 0.341 1.014 8.649 1.00 79.81 85 VAL A N 1
ATOM 646 C CA . VAL A 1 85 ? -1.096 1.196 8.480 1.00 79.81 85 VAL A CA 1
ATOM 647 C C . VAL A 1 85 ? -1.669 1.584 9.830 1.00 79.81 85 VAL A C 1
ATOM 649 O O . VAL A 1 85 ? -1.392 0.945 10.848 1.00 79.81 85 VAL A O 1
ATOM 652 N N . THR A 1 86 ? -2.480 2.640 9.830 1.00 83.56 86 THR A N 1
ATOM 653 C CA . THR A 1 86 ? -3.199 3.111 11.013 1.00 83.56 86 THR A CA 1
ATOM 654 C C . THR A 1 86 ? -4.696 2.970 10.786 1.00 83.56 86 THR A C 1
ATOM 656 O O . THR A 1 86 ? -5.232 3.477 9.803 1.00 83.56 86 THR A O 1
ATOM 659 N N . LEU A 1 87 ? -5.383 2.312 11.717 1.00 81.94 87 LEU A N 1
ATOM 660 C CA . LEU A 1 87 ? -6.829 2.110 11.683 1.00 81.94 87 LEU A CA 1
ATOM 661 C C . LEU A 1 87 ? -7.489 2.872 12.806 1.00 81.94 87 LEU A C 1
ATOM 663 O O . LEU A 1 87 ? -7.035 2.797 13.942 1.00 81.94 87 LEU A O 1
ATOM 667 N N . LYS A 1 88 ? -8.597 3.545 12.508 1.00 85.44 88 LYS A N 1
ATOM 668 C CA . LYS A 1 88 ? -9.416 4.216 13.511 1.00 85.44 88 LYS A CA 1
ATOM 669 C C . LYS A 1 88 ? -10.829 3.654 13.495 1.00 85.44 88 LYS A C 1
ATOM 671 O O . LYS A 1 88 ? -11.570 3.844 12.537 1.00 85.44 88 LYS A O 1
ATOM 676 N N . PHE A 1 89 ? -11.206 3.009 14.589 1.00 83.12 89 PHE A N 1
ATOM 677 C CA . PHE A 1 89 ? -12.560 2.541 14.844 1.00 83.12 89 PHE A CA 1
ATOM 678 C C . PHE A 1 89 ? -13.308 3.573 15.677 1.00 83.12 89 PHE A C 1
ATOM 680 O O . PHE A 1 89 ? -12.780 4.062 16.678 1.00 83.12 89 PHE A O 1
ATOM 687 N N . ILE A 1 90 ? -14.539 3.882 15.274 1.00 85.38 90 ILE A N 1
ATOM 688 C CA . ILE A 1 90 ? -15.423 4.817 15.971 1.00 85.38 90 ILE A CA 1
ATOM 689 C C . ILE A 1 90 ? -16.730 4.091 16.267 1.00 85.38 90 ILE A C 1
ATOM 691 O O . ILE A 1 90 ? -17.322 3.491 15.372 1.00 85.38 90 ILE A O 1
ATOM 695 N N . ALA A 1 91 ? -17.171 4.135 17.520 1.00 83.50 91 ALA A N 1
ATOM 696 C CA . ALA A 1 91 ? -18.468 3.608 17.924 1.00 83.50 91 ALA A CA 1
ATOM 697 C C . ALA A 1 91 ? -19.409 4.768 18.255 1.00 83.50 91 ALA A C 1
ATOM 699 O O . ALA A 1 91 ? -19.035 5.674 18.991 1.00 83.50 91 ALA A O 1
ATOM 700 N N . ASN A 1 92 ? -20.649 4.735 17.766 1.00 83.31 92 ASN A N 1
ATOM 701 C CA . ASN A 1 92 ? -21.645 5.742 18.157 1.00 83.31 92 ASN A CA 1
ATOM 702 C C . ASN A 1 92 ? -22.010 5.631 19.648 1.00 83.31 92 ASN A C 1
ATOM 704 O O . ASN A 1 92 ? -22.331 6.631 20.283 1.00 83.31 92 ASN A O 1
ATOM 708 N N . TYR A 1 93 ? -21.932 4.414 20.199 1.00 81.00 93 TYR A N 1
ATOM 709 C CA . TYR A 1 93 ? -22.217 4.088 21.594 1.00 81.00 93 TYR A CA 1
ATOM 710 C C . TYR A 1 93 ? -21.320 2.935 22.063 1.00 81.00 93 TYR A C 1
ATOM 712 O O . TYR A 1 93 ? -20.909 2.097 21.261 1.00 81.00 93 TYR A O 1
ATOM 720 N N . GLY A 1 94 ? -21.064 2.849 23.368 1.00 76.94 94 GLY A N 1
ATOM 721 C CA . GLY A 1 94 ? -20.341 1.728 23.973 1.00 76.94 94 GLY A CA 1
ATOM 722 C C . GLY A 1 94 ? -18.823 1.919 24.041 1.00 76.94 94 GLY A C 1
ATOM 723 O O . GLY A 1 94 ? -18.290 3.008 23.839 1.00 76.94 94 GLY A O 1
ATOM 724 N N . ARG A 1 95 ? -18.110 0.848 24.402 1.00 75.56 95 ARG A N 1
ATOM 725 C CA . ARG A 1 95 ? -16.65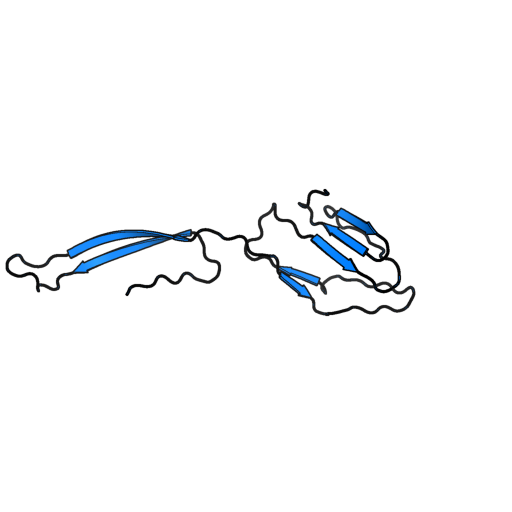8 0.854 24.627 1.00 75.56 95 ARG A CA 1
ATOM 726 C C . ARG A 1 95 ? -15.996 -0.261 23.826 1.00 75.56 95 ARG A C 1
ATOM 728 O O . ARG A 1 95 ? -16.518 -1.369 23.764 1.00 75.56 95 ARG A O 1
ATOM 735 N N . PHE A 1 96 ? -14.821 0.024 23.270 1.00 76.06 96 PHE A N 1
ATOM 736 C CA . PHE A 1 96 ? -13.980 -0.991 22.643 1.00 76.06 96 PHE A CA 1
ATOM 737 C C . PHE A 1 96 ? -13.179 -1.771 23.690 1.00 76.06 96 PHE A C 1
ATOM 739 O O . PHE A 1 96 ? -12.554 -1.179 24.571 1.00 76.06 96 PHE A O 1
ATOM 746 N N . TYR A 1 97 ? -13.157 -3.094 23.538 1.00 70.88 97 TYR A N 1
ATOM 747 C CA . TYR A 1 97 ? -12.231 -4.004 24.208 1.00 70.88 97 TYR A CA 1
ATOM 748 C C . TYR A 1 97 ? -11.390 -4.681 23.125 1.00 70.88 97 TYR A C 1
ATOM 750 O O . TYR A 1 97 ? -11.935 -5.101 22.106 1.00 70.88 97 TYR A O 1
ATOM 758 N N . TYR A 1 98 ? -10.074 -4.758 23.315 1.00 70.12 98 TYR A N 1
ATOM 759 C CA . TYR A 1 98 ? -9.159 -5.333 22.331 1.00 70.12 98 TYR A CA 1
ATOM 760 C C . TYR A 1 98 ? -8.123 -6.241 23.000 1.00 70.12 98 TYR A C 1
ATOM 762 O O . TYR A 1 98 ? -7.768 -6.055 24.163 1.00 70.12 98 TYR A O 1
ATOM 770 N N . SER A 1 99 ? -7.616 -7.203 22.233 1.00 68.06 99 SER A N 1
ATOM 771 C CA . SER A 1 99 ? -6.465 -8.041 22.568 1.00 68.06 99 SER A CA 1
ATOM 772 C C . SER A 1 99 ? -5.567 -8.129 21.340 1.00 68.06 99 SER A C 1
ATOM 774 O O . SER A 1 99 ? -6.067 -8.376 20.243 1.00 68.06 99 SER A O 1
ATOM 776 N N . PHE A 1 100 ? -4.265 -7.919 21.504 1.00 65.19 100 PHE A N 1
ATOM 777 C CA . PHE A 1 100 ? -3.328 -7.908 20.383 1.00 65.19 100 PHE A CA 1
ATOM 778 C C . PHE A 1 100 ? -2.763 -9.293 20.078 1.00 65.19 100 PHE A C 1
ATOM 780 O O . PHE A 1 100 ? -2.521 -10.092 20.982 1.00 65.19 100 PHE A O 1
ATOM 787 N N . LEU A 1 101 ? -2.463 -9.521 18.800 1.00 59.62 101 LEU A N 1
ATOM 788 C CA . LEU A 1 101 ? -1.381 -10.419 18.402 1.00 59.62 101 LEU A CA 1
ATOM 789 C C . LEU A 1 101 ? -0.041 -9.679 18.604 1.00 59.62 101 LEU A C 1
ATOM 791 O O . LEU A 1 101 ? -0.032 -8.444 18.568 1.00 59.62 101 LEU A O 1
ATOM 795 N N . PRO A 1 102 ? 1.090 -10.373 18.837 1.00 58.56 102 PRO A N 1
ATOM 796 C CA . PRO A 1 102 ? 2.380 -9.702 18.981 1.00 58.56 102 PRO A CA 1
ATOM 797 C C . PRO A 1 102 ? 2.646 -8.760 17.794 1.00 58.56 102 PRO A C 1
ATOM 799 O O . PRO A 1 102 ? 2.330 -9.093 16.656 1.00 58.56 102 PRO A O 1
ATOM 802 N N . GLN A 1 103 ? 3.244 -7.598 18.087 1.00 63.31 103 GLN A N 1
ATOM 803 C CA . GLN A 1 103 ? 3.615 -6.539 17.135 1.00 63.31 103 GLN A CA 1
ATOM 804 C C . GLN A 1 103 ? 2.495 -5.597 16.637 1.00 63.31 103 GLN A C 1
ATOM 806 O O . GLN A 1 103 ? 2.615 -5.022 15.566 1.00 63.31 103 GLN A O 1
ATOM 811 N N . THR A 1 104 ? 1.423 -5.362 17.396 1.00 69.56 104 THR A N 1
ATOM 812 C CA . THR A 1 104 ? 0.491 -4.248 17.109 1.00 69.56 104 THR A CA 1
ATOM 813 C C . THR A 1 104 ? 0.340 -3.354 18.333 1.00 69.56 104 THR A C 1
ATOM 815 O O . THR A 1 104 ? 0.278 -3.841 19.461 1.00 69.56 104 THR A O 1
ATOM 818 N N . ASN A 1 105 ? 0.305 -2.039 18.115 1.00 72.44 105 ASN A N 1
ATOM 819 C CA . ASN A 1 105 ? 0.062 -1.056 19.170 1.00 72.44 105 ASN A CA 1
ATOM 820 C C . ASN A 1 105 ? -1.357 -0.491 19.025 1.00 72.44 105 ASN A C 1
ATOM 822 O O . ASN A 1 105 ? -1.889 -0.428 17.921 1.00 72.44 105 ASN A O 1
ATOM 826 N N . ALA A 1 106 ? -1.964 -0.004 20.111 1.00 79.25 106 ALA A N 1
ATOM 827 C CA . ALA A 1 106 ? -3.158 0.839 20.011 1.00 79.25 106 ALA A CA 1
ATOM 828 C C . ALA A 1 106 ? -3.127 2.019 20.977 1.00 79.25 106 ALA A C 1
ATOM 830 O O . ALA A 1 106 ? -2.427 2.030 21.997 1.00 79.25 106 ALA A O 1
ATOM 831 N N . SER A 1 107 ? -3.927 3.021 20.642 1.00 83.31 107 SER A N 1
ATOM 832 C CA . SER A 1 107 ? -4.353 4.081 21.541 1.00 83.31 107 SER A CA 1
ATOM 833 C C . SER A 1 107 ? -5.876 4.066 21.649 1.00 83.31 107 SER A C 1
ATOM 835 O O . SER A 1 107 ? -6.593 3.679 20.725 1.00 83.31 107 SER A O 1
ATOM 837 N N . TYR A 1 108 ? -6.372 4.437 22.824 1.00 79.25 108 TYR A N 1
ATOM 838 C CA . TYR A 1 108 ? -7.793 4.422 23.133 1.00 79.25 108 TYR A CA 1
ATOM 839 C C . TYR A 1 108 ? -8.223 5.794 23.641 1.00 79.25 108 TYR A C 1
ATOM 841 O O . TYR A 1 108 ? -7.559 6.390 24.490 1.00 79.25 108 TYR A O 1
ATOM 849 N N . ALA A 1 109 ? -9.364 6.256 23.145 1.00 78.88 109 ALA A N 1
ATOM 850 C CA . ALA A 1 109 ? -10.086 7.415 23.641 1.00 78.88 109 ALA A CA 1
ATOM 851 C C . ALA A 1 109 ? -11.575 7.063 23.773 1.00 78.88 109 ALA A C 1
ATOM 853 O O . ALA A 1 109 ? -12.019 5.995 23.349 1.00 78.88 109 ALA A O 1
ATOM 854 N N . SER A 1 110 ? -12.367 7.952 24.375 1.00 81.06 110 SER A N 1
ATOM 855 C CA . SER A 1 110 ? -13.819 7.757 24.465 1.00 81.06 110 SER A CA 1
ATOM 856 C C . SER A 1 110 ? -14.395 7.458 23.077 1.00 81.06 110 SER A C 1
ATOM 858 O O . SER A 1 110 ? -14.252 8.277 22.172 1.00 81.06 110 SER A O 1
ATOM 860 N N . HIS A 1 111 ? -14.999 6.276 22.913 1.00 82.50 111 HIS A N 1
ATOM 861 C CA . HIS A 1 111 ? -15.611 5.806 21.663 1.00 82.50 111 HIS A CA 1
ATOM 862 C C . HIS A 1 111 ? -14.674 5.692 20.446 1.00 82.50 111 HIS A C 1
ATOM 864 O O . HIS A 1 111 ? -15.149 5.561 19.319 1.00 82.50 111 HIS A O 1
ATOM 870 N N . SER A 1 112 ? -13.355 5.717 20.650 1.00 86.38 112 SER A N 1
ATOM 871 C CA . SER A 1 112 ? -12.373 5.654 19.568 1.00 86.38 112 SER A CA 1
ATOM 872 C C . SER A 1 112 ? -11.248 4.688 19.918 1.00 86.38 112 SER A C 1
ATOM 874 O O . SER A 1 112 ? -10.622 4.809 20.971 1.00 86.38 112 SER A O 1
ATOM 876 N N . LEU A 1 113 ? -10.949 3.765 19.010 1.00 85.00 113 LEU A N 1
ATOM 877 C CA . LEU A 1 113 ? -9.792 2.875 19.087 1.00 85.00 113 LEU A CA 1
ATOM 878 C C . LEU A 1 113 ? -8.920 3.109 17.857 1.00 85.00 113 LEU A C 1
ATOM 880 O O . LEU A 1 113 ? -9.392 2.931 16.737 1.00 85.00 113 LEU A O 1
ATOM 884 N N . THR A 1 114 ? -7.662 3.484 18.065 1.00 85.75 114 THR A N 1
ATOM 885 C CA . THR A 1 114 ? -6.682 3.614 16.985 1.00 85.75 114 THR A CA 1
ATOM 886 C C . THR A 1 114 ? -5.687 2.472 17.079 1.00 85.75 114 THR A C 1
ATOM 888 O O . THR A 1 114 ? -5.026 2.342 18.103 1.00 85.75 114 THR A O 1
ATOM 891 N N . VAL A 1 115 ? -5.571 1.655 16.037 1.00 83.19 115 VAL A N 1
ATOM 892 C CA . VAL A 1 115 ? -4.636 0.526 15.961 1.00 83.19 115 VAL A CA 1
ATOM 893 C C . VAL A 1 115 ? -3.534 0.859 14.965 1.00 83.19 115 VAL A C 1
ATOM 895 O O . VAL A 1 115 ? -3.803 1.389 13.891 1.00 83.19 115 VAL A O 1
ATOM 898 N N . TYR A 1 116 ? -2.307 0.531 15.336 1.00 80.75 116 TYR A N 1
ATOM 899 C CA . TYR A 1 116 ? -1.096 0.802 14.586 1.00 80.75 116 TYR A CA 1
ATOM 900 C C . TYR A 1 116 ? -0.437 -0.517 14.187 1.00 80.75 116 TYR A C 1
ATOM 902 O O . TYR A 1 116 ? -0.308 -1.429 15.016 1.00 80.75 116 TYR A O 1
ATOM 910 N N . GLY A 1 117 ? -0.011 -0.600 12.928 1.00 72.75 117 GLY A N 1
ATOM 911 C CA . GLY A 1 117 ? 0.799 -1.706 12.438 1.00 72.75 117 GLY A CA 1
ATOM 912 C C . GLY A 1 117 ? 2.158 -1.811 13.153 1.00 72.75 117 GLY A C 1
ATOM 913 O O . GLY A 1 117 ? 2.588 -0.865 13.818 1.00 72.75 117 GLY A O 1
ATOM 914 N N . PRO A 1 118 ? 2.858 -2.946 13.002 1.00 65.19 118 PRO A N 1
ATOM 915 C CA . PRO A 1 118 ? 4.137 -3.240 13.664 1.00 65.19 118 PRO A CA 1
ATOM 916 C C . PRO A 1 118 ? 5.240 -2.199 13.465 1.00 65.19 118 PRO A C 1
ATOM 918 O O . PRO A 1 118 ? 6.092 -2.043 14.338 1.00 65.19 118 PRO A O 1
ATOM 921 N N . TYR A 1 119 ? 5.208 -1.477 12.347 1.00 66.88 119 TYR A N 1
ATOM 922 C CA . TYR A 1 119 ? 6.223 -0.494 11.968 1.00 66.88 119 TYR A CA 1
ATOM 923 C C . TYR A 1 119 ? 5.771 0.961 12.168 1.00 66.88 119 TYR A C 1
ATOM 925 O O . TYR A 1 119 ? 6.516 1.895 11.881 1.00 66.88 119 TYR A O 1
ATOM 933 N N . SER A 1 120 ? 4.567 1.187 12.704 1.00 57.16 120 SER A N 1
ATOM 934 C CA . SER A 1 120 ? 4.122 2.526 13.098 1.00 57.16 120 SER A CA 1
ATOM 935 C C . SER A 1 120 ? 4.839 2.968 14.376 1.00 57.16 120 SER A C 1
ATOM 937 O O . SER A 1 120 ? 4.638 2.398 15.453 1.00 57.16 120 SER A O 1
ATOM 939 N N . VAL A 1 121 ? 5.620 4.043 14.290 1.00 47.50 121 VAL A N 1
ATOM 940 C CA . VAL A 1 121 ? 6.064 4.781 15.477 1.00 47.50 121 VAL A CA 1
ATOM 941 C C . VAL A 1 121 ? 4.871 5.520 16.082 1.00 47.50 121 VAL A C 1
ATOM 943 O O . VAL A 1 121 ? 4.159 6.252 15.401 1.00 47.50 121 VAL A O 1
ATOM 946 N N . LYS A 1 122 ? 4.629 5.279 17.373 1.00 45.22 122 LYS A N 1
ATOM 947 C CA . LYS A 1 122 ? 3.676 6.048 18.176 1.00 45.22 122 LYS A CA 1
ATOM 948 C C . LYS A 1 122 ? 4.265 7.457 18.313 1.00 45.22 122 LYS A C 1
ATOM 950 O O . LYS A 1 122 ? 5.312 7.585 18.945 1.00 45.22 122 LYS A O 1
ATOM 955 N N . GLU A 1 123 ? 3.651 8.460 17.690 1.00 39.25 123 GLU A N 1
ATOM 956 C CA . GLU A 1 123 ? 3.920 9.864 18.041 1.00 39.25 123 GLU A CA 1
ATOM 957 C C . GLU A 1 123 ? 3.401 10.175 19.451 1.00 39.25 123 GLU A C 1
ATOM 959 O O . GLU A 1 123 ? 2.307 9.668 19.814 1.00 39.25 123 GLU A O 1
#

Secondary structure (DSSP, 8-state):
-----PPTT--EEEEEEEEEE-TT-SSTT---EEEEEEEEEEPP-PPPPEEEES-S-----TT-----GGGEEEE-SS--TT---EEEEE-SSS-----PPTT-EEEEETTEEEEE-TT----